Protein AF-A0A4Y2RLT6-F1 (afdb_monomer)

Mean predicted aligned error: 15.53 Å

Nearest PDB structures (foldseek):
  5j10-assembly1_A  TM=8.972E-01  e=8.032E+00  synthetic construct

Radius of gyration: 40.95 Å; Cα contacts (8 Å, |Δi|>4): 56; chains: 1; bounding box: 88×78×97 Å

Sequence (168 aa):
MRKNDSYETPPEIRAQTTHTNRLRKIWQRTKWPQDKKAYNREKEKLSKMWKEHNNNSWQKKITNANTEDKTIWNLIKTYTGENYKIPPLRGINKIAYSNQEKEEEIALSLQDQFKPNKIRDKNNDKTVRKTVKHFITSPPNSTIEPCSPNEVREAIKALKKKKKPRRR

Secondary structure (DSSP, 8-state):
----------HHHHHHHHHHHHHHHHHHHH--HHHHHHHHHHHHHHHHHHHHHHHHHHHHHHHT--STTSHHHHHHHHHH-----PPPEE-SSSEE-SHHHHHHHHHHHHHHHTSPP----HHHHHHHHHHHHHHHHSPP----PPPPHHHHHHHHHHS-S-------

Foldseek 3Di:
DDPPDDPPPPPVLVVLVVVLVVLVVVCVVPVDPVSVVVSVVSVVVSVVVVVVVVVVVVVVLVVPDDPVPCSVVVVVCVVVVDPDDDCFDDAPPDTHHDPVSVVVRVVVVVVVVPDDDPPPDVVVVVVVVVVVVCVVPPDPPPPDPPDDPVNVVVVVVVDDPDDDDDDD

Structure (mmCIF, N/CA/C/O backbone):
data_AF-A0A4Y2RLT6-F1
#
_entry.id   AF-A0A4Y2RLT6-F1
#
loop_
_atom_site.group_PDB
_atom_site.id
_atom_site.type_symbol
_atom_site.label_atom_id
_atom_site.label_alt_id
_atom_site.label_comp_id
_atom_site.label_asym_id
_atom_site.label_entity_id
_atom_site.label_seq_id
_atom_site.pdbx_PDB_ins_code
_atom_site.Cartn_x
_atom_site.Cartn_y
_atom_site.Cartn_z
_atom_site.occupancy
_atom_site.B_iso_or_equiv
_atom_site.auth_seq_id
_atom_site.auth_comp_id
_atom_site.auth_asym_id
_atom_site.auth_atom_id
_atom_site.pdbx_PDB_model_num
ATOM 1 N N . MET A 1 1 ? 12.239 12.722 -3.549 1.00 31.27 1 MET A N 1
ATOM 2 C CA . MET A 1 1 ? 12.362 11.500 -4.375 1.00 31.27 1 MET A CA 1
ATOM 3 C C . MET A 1 1 ? 12.708 10.341 -3.454 1.00 31.27 1 MET A C 1
ATOM 5 O O . MET A 1 1 ? 13.780 10.365 -2.865 1.00 31.27 1 MET A O 1
ATOM 9 N N . ARG A 1 2 ? 11.788 9.394 -3.230 1.00 29.31 2 ARG A N 1
ATOM 10 C CA . ARG A 1 2 ? 12.098 8.193 -2.439 1.00 29.31 2 ARG A CA 1
ATOM 11 C C . ARG A 1 2 ? 13.058 7.338 -3.263 1.00 29.31 2 ARG A C 1
ATOM 13 O O . ARG A 1 2 ? 12.744 7.015 -4.405 1.00 29.31 2 ARG A O 1
ATOM 20 N N . LYS A 1 3 ? 14.239 7.045 -2.716 1.00 30.62 3 LYS A N 1
ATOM 21 C CA . LYS A 1 3 ? 15.129 6.025 -3.271 1.00 30.62 3 LYS A CA 1
ATOM 22 C C . LYS A 1 3 ? 14.363 4.711 -3.141 1.00 30.62 3 LYS A C 1
ATOM 24 O O . LYS A 1 3 ? 14.124 4.266 -2.026 1.00 30.62 3 LYS A O 1
ATOM 29 N N . ASN A 1 4 ? 13.868 4.193 -4.260 1.00 35.78 4 ASN A N 1
ATOM 30 C CA . ASN A 1 4 ? 13.249 2.878 -4.289 1.00 35.78 4 ASN A CA 1
ATOM 31 C C . ASN A 1 4 ? 14.313 1.870 -3.863 1.00 35.78 4 ASN A C 1
ATOM 33 O O . ASN A 1 4 ? 15.427 1.913 -4.392 1.00 35.78 4 ASN A O 1
ATOM 37 N N . ASP A 1 5 ? 13.953 1.003 -2.919 1.00 38.44 5 ASP A N 1
ATOM 38 C CA . ASP A 1 5 ? 14.721 -0.181 -2.557 1.00 38.44 5 ASP A CA 1
ATOM 39 C C . ASP A 1 5 ? 15.255 -0.831 -3.833 1.00 38.44 5 ASP A C 1
ATOM 41 O O . ASP A 1 5 ? 14.525 -0.991 -4.819 1.00 38.44 5 ASP A O 1
ATOM 45 N N . SER A 1 6 ? 16.557 -1.100 -3.858 1.00 43.47 6 SER A N 1
ATOM 46 C CA . SER A 1 6 ? 17.258 -1.588 -5.035 1.00 43.47 6 SER A CA 1
ATOM 47 C C . SER A 1 6 ? 16.691 -2.942 -5.456 1.00 43.47 6 SER A C 1
ATOM 49 O O . SER A 1 6 ? 17.141 -3.992 -5.002 1.00 43.47 6 SER A O 1
ATOM 51 N N . TYR A 1 7 ? 15.723 -2.933 -6.372 1.00 57.34 7 TYR A N 1
ATOM 52 C CA . TYR A 1 7 ? 15.466 -4.073 -7.238 1.00 57.34 7 TYR A CA 1
ATOM 53 C C . TYR A 1 7 ? 16.705 -4.211 -8.115 1.00 57.34 7 TYR A C 1
ATOM 55 O O . TYR A 1 7 ? 16.782 -3.637 -9.205 1.00 57.34 7 TYR A O 1
ATOM 63 N N . GLU A 1 8 ? 17.726 -4.900 -7.609 1.00 71.31 8 GLU A N 1
ATOM 64 C CA . GLU A 1 8 ? 18.859 -5.278 -8.429 1.00 71.31 8 GLU A CA 1
ATOM 65 C C . GLU A 1 8 ? 18.309 -6.074 -9.601 1.00 71.31 8 GLU A C 1
ATOM 67 O O . GLU A 1 8 ? 17.826 -7.194 -9.465 1.00 71.31 8 GLU A O 1
ATOM 72 N N . THR A 1 9 ? 18.322 -5.447 -10.776 1.00 79.44 9 THR A N 1
ATOM 73 C CA . THR A 1 9 ? 17.855 -6.097 -11.994 1.00 79.44 9 THR A CA 1
ATOM 74 C C . THR A 1 9 ? 18.673 -7.375 -12.171 1.00 79.44 9 THR A C 1
ATOM 76 O O . THR A 1 9 ? 19.903 -7.269 -12.109 1.00 79.44 9 THR A O 1
ATOM 79 N N . PRO A 1 10 ? 18.056 -8.548 -12.389 1.00 90.06 10 PRO A N 1
ATOM 80 C CA . PRO A 1 10 ? 18.794 -9.791 -12.567 1.00 90.06 10 PRO A CA 1
ATOM 81 C C . PRO A 1 10 ? 19.891 -9.648 -13.635 1.00 90.06 10 PRO A C 1
ATOM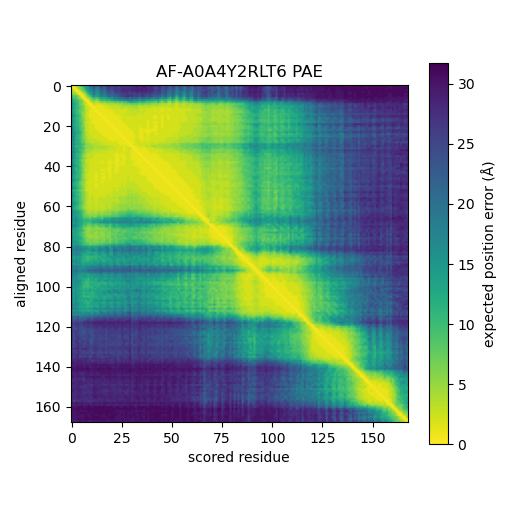 83 O O . PRO A 1 10 ? 19.634 -9.020 -14.674 1.00 90.06 10 PRO A O 1
ATOM 86 N N . PRO A 1 11 ? 21.097 -10.213 -13.427 1.00 91.94 11 PRO A N 1
ATOM 87 C CA . PRO A 1 11 ? 22.203 -10.116 -14.384 1.00 91.94 11 PRO A CA 1
ATOM 88 C C . PRO A 1 11 ? 21.807 -10.534 -15.807 1.00 91.94 11 PRO A C 1
ATOM 90 O O . PRO A 1 11 ? 22.188 -9.881 -16.778 1.00 91.94 11 PRO A O 1
ATOM 93 N N . GLU A 1 12 ? 20.954 -11.552 -15.928 1.00 92.81 12 GLU A N 1
ATOM 94 C CA . GLU A 1 12 ? 20.408 -12.039 -17.198 1.00 92.81 12 GLU A CA 1
ATOM 95 C C . GLU A 1 12 ? 19.593 -10.971 -17.944 1.00 92.81 12 GLU A C 1
ATOM 97 O O . GLU A 1 12 ? 19.793 -10.744 -19.138 1.00 92.81 12 GLU A O 1
ATOM 102 N N . ILE A 1 13 ? 18.711 -10.252 -17.238 1.00 94.31 13 ILE A N 1
ATOM 103 C CA . ILE A 1 13 ? 17.904 -9.168 -17.816 1.00 94.31 13 ILE A CA 1
ATOM 104 C C . ILE A 1 13 ? 18.805 -7.998 -18.233 1.00 94.31 13 ILE A C 1
ATOM 106 O O . ILE A 1 13 ? 18.580 -7.391 -19.286 1.00 94.31 13 ILE A O 1
ATOM 110 N N . ARG A 1 14 ? 19.864 -7.696 -17.467 1.00 94.12 14 ARG A N 1
ATOM 111 C CA . ARG A 1 14 ? 20.853 -6.662 -17.836 1.00 94.12 14 ARG A CA 1
ATOM 112 C C . ARG A 1 14 ? 21.629 -7.044 -19.099 1.00 94.12 14 ARG A C 1
ATOM 114 O O . ARG A 1 14 ? 21.787 -6.211 -19.999 1.00 94.12 14 ARG A O 1
ATOM 121 N N . ALA A 1 15 ? 22.075 -8.295 -19.199 1.00 95.19 15 ALA A N 1
ATOM 122 C CA . ALA A 1 15 ? 22.762 -8.816 -20.378 1.00 95.19 15 ALA A CA 1
ATOM 123 C C . ALA A 1 15 ? 21.854 -8.764 -21.619 1.00 95.19 15 ALA A C 1
ATOM 125 O O . ALA A 1 15 ? 22.246 -8.220 -22.656 1.00 95.19 15 ALA A O 1
ATOM 126 N N . GLN A 1 16 ? 20.603 -9.215 -21.487 1.00 96.25 16 GLN A N 1
ATOM 127 C CA . GLN A 1 16 ? 19.599 -9.167 -22.553 1.00 96.25 16 GLN A CA 1
ATOM 128 C C . GLN A 1 16 ? 19.263 -7.724 -22.969 1.00 96.25 16 GLN A C 1
ATOM 130 O O . GLN A 1 16 ? 19.120 -7.433 -24.160 1.00 96.25 16 GLN A O 1
ATOM 135 N N . THR A 1 17 ? 19.190 -6.791 -22.017 1.00 96.12 17 THR A N 1
ATOM 136 C CA . THR A 1 17 ? 18.989 -5.357 -22.288 1.00 96.12 17 THR A CA 1
ATOM 137 C C . THR A 1 17 ? 20.149 -4.788 -23.102 1.00 96.12 17 THR A C 1
ATOM 139 O O . THR A 1 17 ? 19.936 -4.122 -24.116 1.00 96.12 17 THR A O 1
ATOM 142 N N . THR A 1 18 ? 21.385 -5.102 -22.709 1.00 96.94 18 THR A N 1
ATOM 143 C CA . THR A 1 18 ? 22.591 -4.693 -23.439 1.00 96.94 18 THR A CA 1
ATOM 144 C C . THR A 1 18 ? 22.593 -5.248 -24.864 1.00 96.94 18 THR A C 1
ATOM 146 O O . THR A 1 18 ? 22.840 -4.498 -25.810 1.00 96.94 18 THR A O 1
ATOM 149 N N . HIS A 1 19 ? 22.259 -6.529 -25.044 1.00 96.94 19 HIS A N 1
ATOM 150 C CA . HIS A 1 19 ? 22.148 -7.158 -26.362 1.00 96.94 19 HIS A CA 1
ATOM 151 C C . HIS A 1 19 ? 21.077 -6.482 -27.236 1.00 96.94 19 HIS A C 1
ATOM 153 O O . HIS A 1 19 ? 21.355 -6.065 -28.361 1.00 96.94 19 HIS A O 1
ATOM 159 N N . THR A 1 20 ? 19.885 -6.260 -26.681 1.00 96.88 20 THR A N 1
ATOM 160 C CA . THR A 1 20 ? 18.769 -5.593 -27.370 1.00 96.88 20 THR A CA 1
ATOM 161 C C . THR A 1 20 ? 19.136 -4.163 -27.788 1.00 96.88 20 THR A C 1
ATOM 163 O O . THR A 1 20 ? 18.835 -3.734 -28.903 1.00 96.88 20 THR A O 1
ATOM 166 N N . ASN A 1 21 ? 19.853 -3.426 -26.933 1.00 96.56 21 ASN A N 1
ATOM 167 C CA . ASN A 1 21 ? 20.346 -2.082 -27.241 1.00 96.56 21 ASN A CA 1
ATOM 168 C C . ASN A 1 21 ? 21.404 -2.079 -28.353 1.00 96.56 21 ASN A C 1
ATOM 170 O O . ASN A 1 21 ? 21.415 -1.161 -29.175 1.00 96.56 21 ASN A O 1
ATOM 174 N N . ARG A 1 22 ? 22.275 -3.096 -28.418 1.00 97.75 22 ARG A N 1
ATOM 175 C CA . ARG A 1 22 ? 23.227 -3.263 -29.531 1.00 97.75 22 ARG A CA 1
ATOM 176 C C . ARG A 1 22 ? 22.490 -3.472 -30.855 1.00 97.75 22 ARG A C 1
ATOM 178 O O . ARG A 1 22 ? 22.770 -2.751 -31.809 1.00 97.75 22 ARG A O 1
ATOM 185 N N . LEU A 1 23 ? 21.495 -4.361 -30.896 1.00 97.56 23 LEU A N 1
ATOM 186 C CA . LEU A 1 23 ? 20.681 -4.593 -32.099 1.00 97.56 23 LEU A CA 1
ATOM 187 C C . LEU A 1 23 ? 19.895 -3.349 -32.526 1.00 97.56 23 LEU A C 1
ATOM 189 O O . LEU A 1 23 ? 19.828 -3.039 -33.713 1.00 97.56 23 LEU A O 1
ATOM 193 N N . ARG A 1 24 ? 19.369 -2.578 -31.563 1.00 97.75 24 ARG A N 1
ATOM 194 C CA . ARG A 1 24 ? 18.728 -1.285 -31.844 1.00 97.75 24 ARG A CA 1
ATOM 195 C C . ARG A 1 24 ? 19.680 -0.334 -32.568 1.00 97.75 24 ARG A C 1
ATOM 197 O O . ARG A 1 24 ? 19.273 0.291 -33.542 1.00 97.75 24 ARG A O 1
ATOM 204 N N . LYS A 1 25 ? 20.932 -0.229 -32.103 1.00 98.06 25 LYS A N 1
ATOM 205 C CA . LYS A 1 25 ? 21.958 0.619 -32.731 1.00 98.06 25 LYS A CA 1
ATOM 206 C C . LYS A 1 25 ? 22.296 0.148 -34.146 1.00 98.06 25 LYS A C 1
ATOM 208 O O . LYS A 1 25 ? 22.427 0.991 -35.026 1.00 98.06 25 LYS A O 1
ATOM 213 N N . ILE A 1 26 ? 22.409 -1.164 -34.374 1.00 97.44 26 ILE A N 1
ATOM 214 C CA . ILE A 1 26 ? 22.657 -1.732 -35.712 1.00 97.44 26 ILE A CA 1
ATOM 215 C C . ILE A 1 26 ? 21.517 -1.351 -36.658 1.00 97.44 26 ILE A C 1
ATOM 217 O O . ILE A 1 26 ? 21.762 -0.670 -37.649 1.00 97.44 26 ILE A O 1
ATOM 221 N N . TRP A 1 27 ? 20.268 -1.659 -36.294 1.00 97.94 27 TRP A N 1
ATOM 222 C CA . TRP A 1 27 ? 19.098 -1.306 -37.102 1.00 97.94 27 TRP A CA 1
ATOM 223 C C . TRP A 1 27 ? 18.987 0.203 -37.366 1.00 97.94 27 TRP A C 1
ATOM 225 O O . TRP A 1 27 ? 18.611 0.624 -38.458 1.00 97.94 27 TRP A O 1
ATOM 235 N N . GLN A 1 28 ? 19.315 1.049 -36.385 1.00 96.94 28 GLN A N 1
ATOM 236 C CA . GLN A 1 28 ? 19.291 2.501 -36.572 1.00 96.94 28 GLN A CA 1
ATOM 237 C C . GLN A 1 28 ? 20.311 2.990 -37.606 1.00 96.94 28 GLN A C 1
ATOM 239 O O . GLN A 1 28 ? 20.036 4.003 -38.247 1.00 96.94 28 GLN A O 1
ATOM 244 N N . ARG A 1 29 ? 21.436 2.284 -37.774 1.00 97.19 29 ARG A N 1
ATOM 245 C CA . ARG A 1 29 ? 22.486 2.601 -38.752 1.00 97.19 29 ARG A CA 1
ATOM 246 C C . ARG A 1 29 ? 22.175 2.032 -40.132 1.00 97.19 29 ARG A C 1
ATOM 248 O O . ARG A 1 29 ? 22.263 2.760 -41.109 1.00 97.19 29 ARG A O 1
ATOM 255 N N . THR A 1 30 ? 21.803 0.757 -40.209 1.00 96.62 30 THR A N 1
ATOM 256 C CA . THR A 1 30 ? 21.581 0.053 -41.484 1.00 96.62 30 THR A CA 1
ATOM 257 C C . THR A 1 30 ? 20.211 0.348 -42.090 1.00 96.62 30 THR A C 1
ATOM 259 O O . THR A 1 30 ? 20.063 0.365 -43.305 1.00 96.62 30 THR A O 1
ATOM 262 N N . LYS A 1 31 ? 19.190 0.566 -41.246 1.00 95.69 31 LYS A N 1
ATOM 263 C CA . LYS A 1 31 ? 17.765 0.682 -41.613 1.00 95.69 31 LYS A CA 1
ATOM 264 C C . LYS A 1 31 ? 17.194 -0.531 -42.353 1.00 95.69 31 LYS A C 1
ATOM 266 O O . LYS A 1 31 ? 16.073 -0.463 -42.855 1.00 95.69 31 LYS A O 1
ATOM 271 N N . TRP A 1 32 ? 17.895 -1.662 -42.362 1.00 97.50 32 TRP A N 1
ATOM 272 C CA . TRP A 1 32 ? 17.453 -2.853 -43.077 1.00 97.50 32 TRP A CA 1
ATOM 273 C C . TRP A 1 32 ? 16.300 -3.577 -42.358 1.00 97.50 32 TRP A C 1
ATOM 275 O O . TRP A 1 32 ? 16.277 -3.648 -41.121 1.00 97.50 32 TRP A O 1
ATOM 285 N N . PRO A 1 33 ? 15.339 -4.163 -43.102 1.00 97.00 33 PRO A N 1
ATOM 286 C CA . PRO A 1 33 ? 14.229 -4.911 -42.509 1.00 97.00 33 PRO A CA 1
A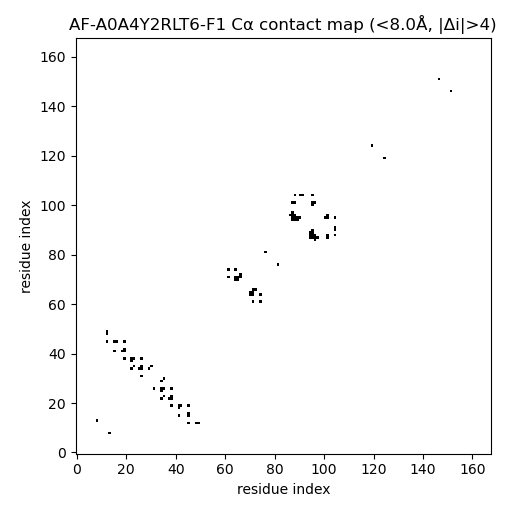TOM 287 C C . PRO A 1 33 ? 14.668 -6.124 -41.676 1.00 97.00 33 PRO A C 1
ATOM 289 O O . PRO A 1 33 ? 14.038 -6.434 -40.664 1.00 97.00 33 PRO A O 1
ATOM 292 N N . GLN A 1 34 ? 15.756 -6.795 -42.068 1.00 96.50 34 GLN A N 1
ATOM 293 C CA . GLN A 1 34 ? 16.293 -7.957 -41.350 1.00 96.50 34 GLN A CA 1
ATOM 294 C C . GLN A 1 34 ? 16.780 -7.577 -39.944 1.00 96.50 34 GLN A C 1
ATOM 296 O O . GLN A 1 34 ? 16.390 -8.215 -38.965 1.00 96.50 34 GLN A O 1
ATOM 301 N N . ASP A 1 35 ? 17.519 -6.473 -39.823 1.00 95.88 35 ASP A N 1
ATOM 302 C CA . ASP A 1 35 ? 17.992 -5.960 -38.532 1.00 95.88 35 ASP A CA 1
ATOM 303 C C . ASP A 1 35 ? 16.836 -5.493 -37.644 1.00 95.88 35 ASP A C 1
ATOM 305 O O . ASP A 1 35 ? 16.845 -5.710 -36.430 1.00 95.88 35 ASP A O 1
ATOM 309 N N . LYS A 1 36 ? 15.785 -4.917 -38.247 1.00 97.06 36 LYS A N 1
ATOM 310 C CA . LYS A 1 36 ? 14.550 -4.578 -37.525 1.00 97.06 36 LYS A CA 1
ATOM 311 C C . LYS A 1 36 ? 13.884 -5.827 -36.950 1.00 97.06 36 LYS A C 1
ATOM 313 O O . LYS A 1 36 ? 13.435 -5.809 -35.804 1.00 97.06 36 LYS A O 1
ATOM 318 N N . LYS A 1 37 ? 13.822 -6.913 -37.729 1.00 98.00 37 LYS A N 1
ATOM 319 C CA . LYS A 1 37 ? 13.252 -8.197 -37.296 1.00 98.00 37 LYS A CA 1
ATOM 320 C C . LYS A 1 37 ? 14.066 -8.805 -36.151 1.00 98.00 37 LYS A C 1
ATOM 322 O O . LYS A 1 37 ? 13.471 -9.240 -35.166 1.00 98.00 37 LYS A O 1
ATOM 327 N N . ALA A 1 38 ? 15.397 -8.774 -36.244 1.00 97.00 38 ALA A N 1
ATOM 328 C CA . ALA A 1 38 ? 16.293 -9.232 -35.182 1.00 97.00 38 ALA A CA 1
ATOM 329 C C . ALA A 1 38 ? 16.108 -8.422 -33.887 1.00 97.00 38 ALA A C 1
ATOM 331 O O . ALA A 1 38 ? 15.885 -8.999 -32.824 1.00 97.00 38 ALA A O 1
ATOM 332 N N . TYR A 1 39 ? 16.102 -7.087 -33.977 1.00 98.00 39 TYR A N 1
ATOM 333 C CA . TYR A 1 39 ? 15.837 -6.210 -32.834 1.00 98.00 39 TYR A CA 1
ATOM 334 C C . TYR A 1 39 ? 14.466 -6.478 -32.196 1.00 98.00 39 TYR A C 1
ATOM 336 O O . TYR A 1 39 ? 14.375 -6.624 -30.978 1.00 98.00 39 TYR A O 1
ATOM 344 N N . ASN A 1 40 ? 13.404 -6.568 -33.001 1.00 97.69 40 ASN A N 1
ATOM 345 C CA . ASN A 1 40 ? 12.051 -6.797 -32.496 1.00 97.69 40 ASN A CA 1
ATOM 346 C C . ASN A 1 40 ? 11.929 -8.145 -31.774 1.00 97.69 40 ASN A C 1
ATOM 348 O O . ASN A 1 40 ? 11.317 -8.202 -30.711 1.00 97.69 40 ASN A O 1
ATOM 352 N N . ARG A 1 41 ? 12.549 -9.210 -32.299 1.00 97.88 41 ARG A N 1
ATOM 353 C CA . ARG A 1 41 ? 12.582 -10.526 -31.643 1.00 97.88 41 ARG A CA 1
ATOM 354 C C . ARG A 1 41 ? 13.187 -10.439 -30.240 1.00 97.88 41 ARG A C 1
ATOM 356 O O . ARG A 1 41 ? 12.587 -10.924 -29.282 1.00 97.88 41 ARG A O 1
ATOM 363 N N . GLU A 1 42 ? 14.347 -9.801 -30.110 1.00 97.56 42 GLU A N 1
ATOM 364 C CA . GLU A 1 42 ? 15.026 -9.683 -28.814 1.00 97.56 42 GLU A CA 1
ATOM 365 C C . GLU A 1 42 ? 14.319 -8.707 -27.866 1.00 97.56 42 GLU A C 1
ATOM 367 O O . GLU A 1 42 ? 14.302 -8.933 -26.655 1.00 97.56 42 GLU A O 1
ATOM 372 N N . LYS A 1 43 ? 13.661 -7.670 -28.400 1.00 97.50 43 LYS A N 1
ATOM 373 C CA . LYS A 1 43 ? 12.791 -6.771 -27.631 1.00 97.50 43 LYS A CA 1
ATOM 374 C C . LYS A 1 43 ? 11.597 -7.518 -27.032 1.00 97.50 43 LYS A C 1
ATOM 376 O O . LYS A 1 43 ? 11.305 -7.334 -25.852 1.00 97.50 43 LYS A O 1
ATOM 381 N N . GLU A 1 44 ? 10.925 -8.365 -27.811 1.00 97.62 44 GLU A N 1
ATOM 382 C CA . GLU A 1 44 ? 9.820 -9.198 -27.317 1.00 97.62 44 GLU A CA 1
ATOM 383 C C . GLU A 1 44 ? 10.300 -10.183 -26.250 1.00 97.62 44 GLU A C 1
ATOM 385 O O . GLU A 1 44 ? 9.677 -10.314 -25.195 1.00 97.62 44 GLU A O 1
ATOM 390 N N . LYS A 1 45 ? 11.456 -10.822 -26.470 1.00 97.12 45 LYS A N 1
ATOM 391 C CA . LYS A 1 45 ? 12.091 -11.685 -25.466 1.00 97.12 45 LYS A CA 1
ATOM 392 C C . LYS A 1 45 ? 12.371 -10.925 -24.166 1.00 97.12 45 LYS A C 1
ATOM 394 O O . LYS A 1 45 ? 11.998 -11.396 -23.096 1.00 97.12 45 LYS A O 1
ATOM 399 N N . LEU A 1 46 ? 12.956 -9.730 -24.253 1.00 96.44 46 LEU A N 1
ATOM 400 C CA . LEU A 1 46 ? 13.220 -8.877 -23.093 1.00 96.44 46 LEU A CA 1
ATOM 401 C C . LEU A 1 46 ? 11.924 -8.472 -22.371 1.00 96.44 46 LEU A C 1
ATOM 403 O O . LEU A 1 46 ? 11.879 -8.493 -21.143 1.00 96.44 46 LEU A O 1
ATOM 407 N N . SER A 1 47 ? 10.859 -8.147 -23.112 1.00 95.88 47 SER A N 1
ATOM 408 C CA . SER A 1 47 ? 9.546 -7.844 -22.529 1.00 95.88 47 SER A CA 1
ATOM 409 C C . SER A 1 47 ? 8.987 -9.036 -21.749 1.00 95.88 47 SER A C 1
ATOM 411 O O . SER A 1 47 ? 8.526 -8.862 -20.622 1.00 95.88 47 SER A O 1
ATOM 413 N N . LYS A 1 48 ? 9.080 -10.252 -22.304 1.00 97.38 48 LYS A N 1
ATOM 414 C CA . LYS A 1 48 ? 8.666 -11.484 -21.616 1.00 97.38 48 LYS A CA 1
ATOM 415 C C . LYS A 1 48 ? 9.464 -11.718 -20.333 1.00 97.38 48 LYS A C 1
ATOM 417 O O . LYS A 1 48 ? 8.857 -11.976 -19.302 1.00 97.38 48 LYS A O 1
ATOM 422 N N . MET A 1 49 ? 10.788 -11.549 -20.369 1.00 95.62 49 MET A N 1
ATOM 423 C CA . MET A 1 49 ? 11.635 -11.690 -19.175 1.00 95.62 49 MET A CA 1
ATOM 424 C C . MET A 1 49 ? 11.242 -10.707 -18.064 1.00 95.62 49 MET A C 1
ATOM 426 O O . MET A 1 49 ? 11.150 -11.096 -16.903 1.00 95.62 49 MET A O 1
ATOM 430 N N . TRP A 1 50 ? 10.961 -9.445 -18.408 1.00 95.38 50 TRP A N 1
ATOM 431 C CA . TRP A 1 50 ? 10.492 -8.453 -17.435 1.00 95.38 50 TRP A CA 1
ATOM 432 C C . TRP A 1 50 ? 9.119 -8.787 -16.858 1.00 95.38 50 TRP A C 1
ATOM 434 O O . TRP A 1 50 ? 8.914 -8.631 -15.656 1.00 95.38 50 TRP A O 1
ATOM 444 N N . LYS A 1 51 ? 8.184 -9.251 -17.695 1.00 95.12 51 LYS A N 1
ATOM 445 C CA . LYS A 1 51 ? 6.859 -9.692 -17.238 1.00 95.12 51 LYS A CA 1
ATOM 446 C C . LYS A 1 51 ? 6.985 -10.833 -16.233 1.00 95.12 51 LYS A C 1
ATOM 448 O O . LYS A 1 51 ? 6.409 -10.737 -15.157 1.00 95.12 51 LYS A O 1
ATOM 453 N N . GLU A 1 52 ? 7.784 -11.845 -16.555 1.00 95.44 52 GLU A N 1
ATOM 454 C CA . GLU A 1 52 ? 8.012 -13.008 -15.696 1.00 95.44 52 GLU A CA 1
ATOM 455 C C . GLU A 1 52 ? 8.661 -12.613 -14.364 1.00 95.44 52 GLU A C 1
ATOM 457 O O . GLU A 1 52 ? 8.162 -12.943 -13.291 1.00 95.44 52 GLU A O 1
ATOM 462 N N . HIS A 1 53 ? 9.733 -11.820 -14.414 1.00 94.25 53 HIS A N 1
ATOM 463 C CA . HIS A 1 53 ? 10.410 -11.333 -13.216 1.00 94.25 53 HIS A CA 1
ATOM 464 C C . HIS A 1 53 ? 9.478 -10.519 -12.310 1.00 94.25 53 HIS A C 1
ATOM 466 O O . HIS A 1 53 ? 9.435 -10.733 -11.097 1.00 94.25 53 HIS A O 1
ATOM 472 N N . ASN A 1 54 ? 8.710 -9.596 -12.893 1.00 91.88 54 ASN A N 1
ATOM 473 C CA . ASN A 1 54 ? 7.782 -8.769 -12.132 1.00 91.88 54 ASN A CA 1
ATOM 474 C C . ASN A 1 54 ? 6.647 -9.609 -11.549 1.00 91.88 54 ASN A C 1
ATOM 476 O O . ASN A 1 54 ? 6.301 -9.411 -10.388 1.00 91.88 54 ASN A O 1
ATOM 480 N N . ASN A 1 55 ? 6.108 -10.562 -12.313 1.00 94.06 55 ASN A N 1
ATOM 481 C CA . ASN A 1 55 ? 5.085 -11.482 -11.833 1.00 94.06 55 ASN A CA 1
ATOM 482 C C . ASN A 1 55 ? 5.599 -12.298 -10.641 1.00 94.06 55 ASN A C 1
ATOM 484 O O . ASN A 1 55 ? 4.965 -12.309 -9.594 1.00 94.06 55 ASN A O 1
ATOM 488 N N . ASN A 1 56 ? 6.798 -12.872 -10.742 1.00 93.94 56 ASN A N 1
ATOM 489 C CA . ASN A 1 56 ? 7.417 -13.626 -9.652 1.00 93.94 56 ASN A CA 1
ATOM 490 C C . ASN A 1 56 ? 7.706 -12.758 -8.422 1.00 93.94 56 ASN A C 1
ATOM 492 O O . ASN A 1 56 ? 7.505 -13.197 -7.291 1.00 93.94 56 ASN A O 1
ATOM 496 N N . SER A 1 57 ? 8.141 -11.510 -8.618 1.00 91.12 57 SER A N 1
ATOM 497 C CA . SER A 1 57 ? 8.311 -10.554 -7.518 1.00 91.12 57 SER A CA 1
ATOM 498 C C . SER A 1 57 ? 6.978 -10.245 -6.827 1.00 91.12 57 SER A C 1
ATOM 500 O O . SER A 1 57 ? 6.915 -10.229 -5.599 1.00 91.12 57 SER A O 1
ATOM 502 N N . TRP A 1 58 ? 5.905 -10.047 -7.595 1.00 90.25 58 TRP A N 1
ATOM 503 C CA . TRP A 1 58 ? 4.564 -9.814 -7.061 1.00 90.25 58 TRP A CA 1
ATOM 504 C C . TRP A 1 58 ? 3.993 -11.030 -6.342 1.00 90.25 58 TRP A C 1
ATOM 506 O O . TRP A 1 58 ? 3.482 -10.876 -5.237 1.00 90.25 58 TRP A O 1
ATOM 516 N N . GLN A 1 59 ? 4.137 -12.225 -6.913 1.00 93.50 59 GLN A N 1
ATOM 517 C CA . GLN A 1 59 ? 3.729 -13.471 -6.269 1.00 93.50 59 GLN A CA 1
ATOM 518 C C . GLN A 1 59 ? 4.412 -13.622 -4.911 1.00 93.50 59 GLN A C 1
ATOM 520 O O . GLN A 1 59 ? 3.723 -13.765 -3.910 1.00 93.50 59 GLN A O 1
ATOM 525 N N . LYS A 1 60 ? 5.739 -13.440 -4.840 1.00 91.56 60 LYS A N 1
ATOM 526 C CA . LYS A 1 60 ? 6.482 -13.472 -3.568 1.00 91.56 60 LYS A CA 1
ATOM 527 C C . LYS A 1 60 ? 5.971 -12.451 -2.547 1.00 91.56 60 LYS A C 1
ATOM 529 O O . LYS A 1 60 ? 5.897 -12.752 -1.361 1.00 91.56 60 LYS A O 1
ATOM 534 N N . LYS A 1 61 ? 5.622 -11.236 -2.984 1.00 89.69 61 LYS A N 1
ATOM 535 C CA . LYS A 1 61 ? 5.057 -10.207 -2.093 1.00 89.69 61 LYS A CA 1
ATOM 536 C C . LYS A 1 61 ? 3.688 -10.598 -1.548 1.00 89.69 61 LYS A C 1
ATOM 538 O O . LYS A 1 61 ? 3.413 -10.309 -0.392 1.00 89.69 61 LYS A O 1
ATOM 543 N N . ILE A 1 62 ? 2.847 -11.223 -2.370 1.00 90.69 62 ILE A N 1
ATOM 544 C CA . ILE A 1 62 ? 1.514 -11.684 -1.969 1.00 90.69 62 ILE A CA 1
ATOM 545 C C . ILE A 1 62 ? 1.633 -12.883 -1.023 1.00 90.69 62 ILE A C 1
ATOM 547 O O . ILE A 1 62 ? 0.994 -12.884 0.022 1.00 90.69 62 ILE A O 1
ATOM 551 N N . THR A 1 63 ? 2.477 -13.869 -1.343 1.00 91.94 63 THR A N 1
ATOM 552 C CA . THR A 1 63 ? 2.649 -15.079 -0.518 1.00 91.94 63 THR A CA 1
ATOM 553 C C . THR A 1 63 ? 3.262 -14.780 0.843 1.00 91.94 63 THR A C 1
ATOM 555 O O . THR A 1 63 ? 2.921 -15.435 1.819 1.00 91.94 63 THR A O 1
ATOM 558 N N . ASN A 1 64 ? 4.157 -13.793 0.915 1.00 90.25 64 ASN A N 1
ATOM 559 C CA . ASN A 1 64 ? 4.824 -13.403 2.157 1.00 90.25 64 ASN A CA 1
ATOM 560 C C . ASN A 1 64 ? 4.058 -12.309 2.922 1.00 90.25 64 ASN A C 1
ATOM 562 O O . ASN A 1 64 ? 4.583 -11.763 3.893 1.00 90.25 64 ASN A O 1
ATOM 566 N N . ALA A 1 65 ? 2.861 -11.924 2.468 1.00 89.81 65 ALA A N 1
ATOM 567 C CA . ALA A 1 65 ? 2.064 -10.920 3.154 1.00 89.81 65 ALA A CA 1
ATOM 568 C C . ALA A 1 65 ? 1.508 -11.498 4.465 1.00 89.81 65 ALA A C 1
ATOM 570 O O . ALA A 1 65 ? 0.916 -12.574 4.484 1.00 89.81 65 ALA A O 1
ATOM 571 N N . ASN A 1 66 ? 1.685 -10.756 5.554 1.00 90.25 66 ASN A N 1
ATOM 572 C CA . ASN A 1 66 ? 1.278 -11.124 6.903 1.00 90.25 66 ASN A CA 1
ATOM 573 C C . ASN A 1 66 ? 0.380 -10.033 7.508 1.00 90.25 66 ASN A C 1
ATOM 575 O O . ASN A 1 66 ? 0.509 -8.841 7.196 1.00 90.25 66 ASN A O 1
ATOM 579 N N . THR A 1 67 ? -0.529 -10.451 8.383 1.00 82.62 67 THR A N 1
ATOM 580 C CA . THR A 1 67 ? -1.458 -9.572 9.100 1.00 82.62 67 THR A CA 1
ATOM 581 C C . THR A 1 67 ? -0.745 -8.788 10.203 1.00 82.62 67 THR A C 1
ATOM 583 O O . THR A 1 67 ? -1.090 -7.634 10.444 1.00 82.62 67 THR A O 1
ATOM 586 N N . GLU A 1 68 ? 0.282 -9.368 10.828 1.00 86.12 68 GLU A N 1
ATOM 587 C CA . GLU A 1 68 ? 0.998 -8.753 11.957 1.00 86.12 68 GLU A CA 1
ATOM 588 C C . GLU A 1 68 ? 1.938 -7.616 11.506 1.00 86.12 68 GLU A C 1
ATOM 590 O O . GLU A 1 68 ? 1.977 -6.547 12.115 1.00 86.12 68 GLU A O 1
ATOM 595 N N . ASP A 1 69 ? 2.618 -7.786 10.367 1.00 80.19 69 ASP A N 1
ATOM 596 C CA . ASP A 1 69 ? 3.718 -6.909 9.927 1.00 80.19 69 ASP A CA 1
ATOM 597 C C . ASP A 1 69 ? 3.286 -5.731 9.034 1.00 80.19 69 ASP A C 1
ATOM 599 O O . ASP A 1 69 ? 4.104 -5.121 8.339 1.00 80.19 69 ASP A O 1
ATOM 603 N N . LYS A 1 70 ? 1.985 -5.400 8.999 1.00 82.19 70 LYS A N 1
ATOM 604 C CA . LYS A 1 70 ? 1.384 -4.343 8.146 1.00 82.19 70 LYS A CA 1
ATOM 605 C C . LYS A 1 70 ? 1.602 -4.531 6.630 1.00 82.19 70 LYS A C 1
ATOM 607 O O . LYS A 1 70 ? 1.211 -3.669 5.837 1.00 82.19 70 LYS A O 1
ATOM 612 N N . THR A 1 71 ? 2.198 -5.639 6.191 1.00 87.88 71 THR A N 1
ATOM 613 C CA . THR A 1 71 ? 2.542 -5.904 4.784 1.00 87.88 71 THR A CA 1
ATOM 614 C C . THR A 1 71 ? 1.300 -6.107 3.923 1.00 87.88 71 THR A C 1
ATOM 616 O O . THR A 1 71 ? 1.241 -5.566 2.817 1.00 87.88 71 THR A O 1
ATOM 619 N N . ILE A 1 72 ? 0.265 -6.766 4.458 1.00 90.12 72 ILE A N 1
ATOM 620 C CA . ILE A 1 72 ? -1.055 -6.864 3.815 1.00 90.12 72 ILE A CA 1
ATOM 621 C C . ILE A 1 72 ? -1.636 -5.474 3.540 1.00 90.12 72 ILE A C 1
ATOM 623 O O . ILE A 1 72 ? -2.094 -5.202 2.431 1.00 90.12 72 ILE A O 1
ATOM 627 N N . TRP A 1 73 ? -1.575 -4.563 4.513 1.00 86.31 73 TRP A N 1
ATOM 628 C CA . TRP A 1 73 ? -2.131 -3.219 4.353 1.00 86.31 73 TRP A CA 1
ATOM 629 C C . TRP A 1 73 ? -1.410 -2.418 3.267 1.00 86.31 73 TRP A C 1
ATOM 631 O O . TRP A 1 73 ? -2.046 -1.753 2.449 1.00 86.31 73 TRP A O 1
ATOM 641 N N . ASN A 1 74 ? -0.081 -2.532 3.201 1.00 86.19 74 ASN A N 1
ATOM 642 C CA . ASN A 1 74 ? 0.700 -1.924 2.127 1.00 86.19 74 ASN A CA 1
ATOM 643 C C . ASN A 1 74 ? 0.319 -2.493 0.753 1.00 86.19 74 ASN A C 1
ATOM 645 O O . ASN A 1 74 ? 0.197 -1.727 -0.201 1.00 86.19 74 ASN A O 1
ATOM 649 N N . LEU A 1 75 ? 0.093 -3.808 0.654 1.00 88.94 75 LEU A N 1
ATOM 650 C CA . LEU A 1 75 ? -0.344 -4.455 -0.581 1.00 88.94 75 LEU A CA 1
ATOM 651 C C . LEU A 1 75 ? -1.725 -3.939 -1.009 1.00 88.94 75 LEU A C 1
ATOM 653 O O . LEU A 1 75 ? -1.867 -3.444 -2.124 1.00 88.94 75 LEU A O 1
ATOM 657 N N . ILE A 1 76 ? -2.711 -3.956 -0.111 1.00 87.88 76 ILE A N 1
ATOM 658 C CA . ILE A 1 76 ? -4.068 -3.450 -0.377 1.00 87.88 76 ILE A CA 1
ATOM 659 C C . ILE A 1 76 ? -4.021 -1.997 -0.847 1.00 87.88 76 ILE A C 1
ATOM 661 O O . ILE A 1 76 ? -4.619 -1.661 -1.867 1.00 87.88 76 ILE A O 1
ATOM 665 N N . LYS A 1 77 ? -3.237 -1.154 -0.169 1.00 85.19 77 LYS A N 1
ATOM 666 C CA . LYS A 1 77 ? -3.077 0.259 -0.521 1.00 85.19 77 LYS A CA 1
ATOM 667 C C . LYS A 1 77 ? -2.560 0.470 -1.947 1.00 85.19 77 LYS A C 1
ATOM 669 O O . LYS A 1 77 ? -2.956 1.432 -2.601 1.00 85.19 77 LYS A O 1
ATOM 674 N N . THR A 1 78 ? -1.682 -0.407 -2.443 1.00 85.25 78 THR A N 1
ATOM 675 C CA . THR A 1 78 ? -1.220 -0.322 -3.841 1.00 85.25 78 THR A CA 1
ATOM 676 C C . THR A 1 78 ? -2.313 -0.637 -4.861 1.00 85.25 78 THR A C 1
ATOM 678 O O . THR A 1 78 ? -2.274 -0.076 -5.952 1.00 85.25 78 THR A O 1
ATOM 681 N N . TYR A 1 79 ? -3.290 -1.480 -4.509 1.00 83.75 79 TYR A N 1
ATOM 682 C CA . TYR A 1 79 ? -4.399 -1.859 -5.389 1.00 83.75 79 TYR A CA 1
ATOM 683 C C . TYR A 1 79 ? -5.556 -0.868 -5.356 1.00 83.75 79 TYR A C 1
ATOM 685 O O . TYR A 1 79 ? -6.106 -0.543 -6.404 1.00 83.75 79 TYR A O 1
ATOM 693 N N . THR A 1 80 ? -5.930 -0.383 -4.171 1.00 84.56 80 THR A N 1
ATOM 694 C CA . THR A 1 80 ? -7.035 0.574 -4.041 1.00 84.56 80 THR A CA 1
ATOM 695 C C . THR A 1 80 ? -6.674 1.936 -4.622 1.00 84.56 80 THR A C 1
ATOM 697 O O . THR A 1 80 ? -7.557 2.668 -5.052 1.00 84.56 80 THR A O 1
ATOM 700 N N . GLY A 1 81 ? -5.383 2.296 -4.669 1.00 72.12 81 GLY A N 1
ATOM 701 C CA . GLY A 1 81 ? -4.931 3.569 -5.244 1.00 72.12 81 GLY A CA 1
ATOM 702 C C . GLY A 1 81 ? -5.429 4.798 -4.473 1.00 72.12 81 GLY A C 1
ATOM 703 O O . GLY A 1 81 ? -5.220 5.936 -4.900 1.00 72.12 81 GLY A O 1
ATOM 704 N N . GLU A 1 82 ? -6.067 4.583 -3.323 1.00 68.94 82 GLU A N 1
ATOM 705 C CA . GLU A 1 82 ? -6.664 5.626 -2.512 1.00 68.94 82 GLU A CA 1
ATOM 706 C C . GLU A 1 82 ? -5.571 6.366 -1.748 1.00 68.94 82 GLU A C 1
ATOM 708 O O . GLU A 1 82 ? -5.125 5.993 -0.661 1.00 68.94 82 GLU A O 1
ATOM 713 N N . ASN A 1 83 ? -5.148 7.484 -2.325 1.00 65.94 83 ASN A N 1
ATOM 714 C CA . ASN A 1 83 ? -4.412 8.507 -1.604 1.00 65.94 83 ASN A CA 1
ATOM 715 C C . ASN A 1 83 ? -5.412 9.427 -0.900 1.00 65.94 83 ASN A C 1
ATOM 717 O O . ASN A 1 83 ? -5.488 10.619 -1.198 1.00 65.94 83 ASN A O 1
ATOM 721 N N . TYR A 1 84 ? -6.210 8.875 0.020 1.00 71.44 84 TYR A N 1
ATOM 722 C CA . TYR A 1 84 ? -7.104 9.704 0.815 1.00 71.44 84 TYR A CA 1
ATOM 723 C C . TYR A 1 84 ? -6.275 10.536 1.793 1.00 71.44 84 TYR A C 1
ATOM 725 O O . TYR A 1 84 ? -5.704 10.034 2.765 1.00 71.44 84 TYR A O 1
ATOM 733 N N . LYS A 1 85 ? -6.181 11.837 1.515 1.00 78.06 85 LYS A N 1
ATOM 734 C CA . LYS A 1 85 ? -5.628 12.791 2.468 1.00 78.06 85 LYS A CA 1
ATOM 735 C C . LYS A 1 85 ? -6.724 13.096 3.478 1.00 78.06 85 LYS A C 1
ATOM 737 O O . LYS A 1 85 ? -7.675 13.798 3.153 1.00 78.06 85 LYS A O 1
ATOM 742 N N . ILE A 1 86 ? -6.564 12.585 4.698 1.00 81.44 86 ILE A N 1
ATOM 743 C CA . ILE A 1 86 ? -7.471 12.907 5.802 1.00 81.44 86 ILE A CA 1
ATOM 744 C C . ILE A 1 86 ? -7.527 14.439 5.924 1.00 81.44 86 ILE A C 1
ATOM 746 O O . ILE A 1 86 ? -6.463 15.064 6.073 1.00 81.44 86 ILE A O 1
ATOM 750 N N . PRO A 1 87 ? -8.717 15.061 5.829 1.00 88.88 87 PRO A N 1
ATOM 751 C CA . PRO A 1 87 ? -8.847 16.505 5.956 1.00 88.88 87 PRO A CA 1
ATOM 752 C C . PRO A 1 87 ? -8.410 16.963 7.356 1.00 88.88 87 PRO A C 1
ATOM 754 O O . PRO A 1 87 ? -8.229 16.137 8.255 1.00 88.88 87 PRO A O 1
ATOM 757 N N . PRO A 1 88 ? -8.175 18.267 7.564 1.00 92.31 88 PRO A N 1
ATOM 758 C CA . PRO A 1 88 ? -7.926 18.791 8.900 1.00 92.31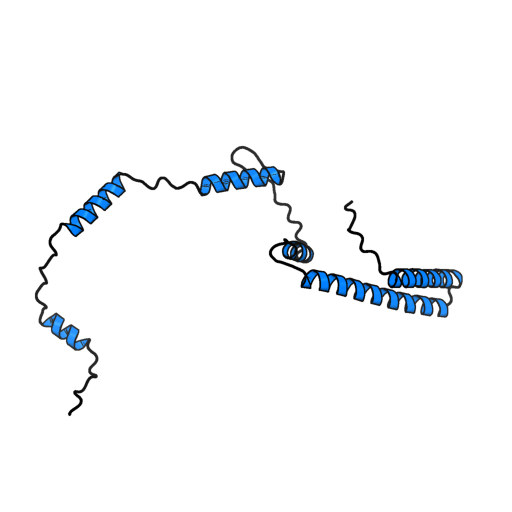 88 PRO A CA 1
ATOM 759 C C . PRO A 1 88 ? -9.070 18.418 9.849 1.00 92.31 88 PRO A C 1
ATOM 761 O O . PRO A 1 88 ? -10.240 18.509 9.472 1.00 92.31 88 PRO A O 1
ATOM 764 N N . LEU A 1 89 ? -8.736 17.987 11.065 1.00 92.31 89 LEU A N 1
ATOM 765 C CA . LEU A 1 89 ? -9.732 17.651 12.081 1.00 92.31 89 LEU A CA 1
ATOM 766 C C . LEU A 1 89 ? -10.019 18.882 12.936 1.00 92.31 89 LEU A C 1
ATOM 768 O O . LEU A 1 89 ? -9.102 19.610 13.309 1.00 92.31 89 LEU A O 1
ATOM 772 N N . ARG A 1 90 ? -11.291 19.118 13.257 1.00 91.38 90 ARG A N 1
ATOM 773 C CA . ARG A 1 90 ? -11.676 20.129 14.246 1.00 91.38 90 ARG A CA 1
ATOM 774 C C . ARG A 1 90 ? -11.657 19.484 15.626 1.00 91.38 90 ARG A C 1
ATOM 776 O O . ARG A 1 90 ? -12.543 18.694 15.935 1.00 91.38 90 ARG A O 1
ATOM 783 N N . GLY A 1 91 ? -10.624 19.797 16.400 1.00 83.06 91 GLY A N 1
ATOM 784 C CA . GLY A 1 91 ? -10.512 19.427 17.804 1.00 83.06 91 GLY A CA 1
ATOM 785 C C . GLY A 1 91 ? -11.299 20.366 18.715 1.00 83.06 91 GLY A C 1
ATOM 786 O O . GLY A 1 91 ? -11.960 21.297 18.251 1.00 83.06 91 GLY A O 1
ATOM 787 N N . ILE A 1 92 ? -11.195 20.136 20.024 1.00 77.50 92 ILE A N 1
ATOM 788 C CA . ILE A 1 92 ? -11.906 20.933 21.042 1.00 77.50 92 ILE A CA 1
ATOM 789 C C . ILE A 1 92 ? -11.373 22.374 21.077 1.00 77.50 92 ILE A C 1
ATOM 791 O O . ILE A 1 92 ? -12.149 23.318 21.186 1.00 77.50 92 ILE A O 1
ATOM 795 N N . ASN A 1 93 ? -10.052 22.541 20.948 1.00 79.06 93 ASN A N 1
ATOM 796 C CA . ASN A 1 93 ? -9.380 23.838 21.091 1.00 79.06 93 ASN A CA 1
ATOM 797 C C . ASN A 1 93 ? -8.648 24.301 19.822 1.00 79.06 93 ASN A C 1
ATOM 799 O O . ASN A 1 93 ? -8.426 25.497 19.644 1.00 79.06 93 ASN A O 1
ATOM 803 N N . LYS A 1 94 ? -8.242 23.373 18.945 1.00 88.81 94 LYS A N 1
ATOM 804 C CA . LYS A 1 94 ? -7.433 23.666 17.752 1.00 88.81 94 LYS A CA 1
ATOM 805 C C . LYS A 1 94 ? -7.880 22.842 16.545 1.00 88.81 94 LYS A C 1
ATOM 807 O O . LYS A 1 94 ? -8.471 21.772 16.678 1.00 88.81 94 LYS A O 1
ATOM 812 N N . ILE A 1 95 ? -7.583 23.346 15.347 1.00 93.00 95 ILE A N 1
ATOM 813 C CA . ILE A 1 95 ? -7.715 22.575 14.105 1.00 93.00 95 ILE A CA 1
ATOM 814 C C . ILE A 1 95 ? -6.405 21.819 13.892 1.00 93.00 95 ILE A C 1
ATOM 816 O O . ILE A 1 95 ? -5.348 22.438 13.797 1.00 93.00 95 ILE A O 1
ATOM 820 N N . ALA A 1 96 ? -6.485 20.495 13.812 1.00 93.06 96 ALA A N 1
ATOM 821 C CA . ALA A 1 96 ? -5.348 19.614 13.606 1.00 93.06 96 ALA A CA 1
ATOM 822 C C . ALA A 1 96 ? -5.095 19.396 12.110 1.00 93.06 96 ALA A C 1
ATOM 824 O O . ALA A 1 96 ? -5.907 18.792 11.397 1.00 93.06 96 ALA A O 1
ATOM 825 N N . TYR A 1 97 ? -3.947 19.865 11.628 1.00 91.19 97 TYR A N 1
ATOM 826 C CA . TYR A 1 97 ? -3.536 19.754 10.230 1.00 91.19 97 TYR A CA 1
ATOM 827 C C . TYR A 1 97 ? -2.563 18.594 10.023 1.00 91.19 97 TYR A C 1
ATOM 829 O O . TYR A 1 97 ? -2.708 17.834 9.053 1.00 91.19 97 TYR A O 1
ATOM 837 N N . SER A 1 98 ? -1.592 18.444 10.929 1.00 91.75 98 SER A N 1
ATOM 838 C CA . SER A 1 98 ? -0.583 17.385 10.859 1.00 91.75 98 SER A CA 1
ATOM 839 C C . SER A 1 98 ? -1.147 16.039 11.325 1.00 91.75 98 SER A C 1
ATOM 841 O O . SER A 1 98 ? -2.132 15.979 12.056 1.00 91.75 98 SER A O 1
ATOM 843 N N . ASN A 1 99 ? -0.547 14.927 10.890 1.00 89.00 99 ASN A N 1
ATOM 844 C CA . ASN A 1 99 ? -1.008 13.603 11.326 1.00 89.00 99 ASN A CA 1
ATOM 845 C C . ASN A 1 99 ? -0.810 13.395 12.833 1.00 89.00 99 ASN A C 1
ATOM 847 O O . ASN A 1 99 ? -1.649 12.756 13.453 1.00 89.00 99 ASN A O 1
ATOM 851 N N . GLN A 1 100 ? 0.247 13.975 13.406 1.00 91.12 100 GLN A N 1
ATOM 852 C CA . GLN A 1 100 ? 0.515 13.912 14.839 1.00 91.12 100 GLN A CA 1
ATOM 853 C C . GLN A 1 100 ? -0.518 14.718 15.637 1.00 91.12 100 GLN A C 1
ATOM 855 O O . GLN A 1 100 ? -1.095 14.206 16.587 1.00 91.12 100 GLN A O 1
ATOM 860 N N . GLU A 1 101 ? -0.845 15.939 15.201 1.00 91.38 101 GLU A N 1
ATOM 861 C CA . GLU A 1 101 ? -1.914 16.730 15.831 1.00 91.38 101 GLU A CA 1
ATOM 862 C C . GLU A 1 101 ? -3.267 16.012 15.758 1.00 91.38 101 GLU A C 1
ATOM 864 O O . GLU A 1 101 ? -4.062 16.073 16.691 1.00 91.38 101 GLU A O 1
ATOM 869 N N . LYS A 1 102 ? -3.544 15.330 14.640 1.00 91.62 102 LYS A N 1
ATOM 870 C CA . LYS A 1 102 ? -4.780 14.557 14.466 1.00 91.62 102 LYS A CA 1
ATOM 87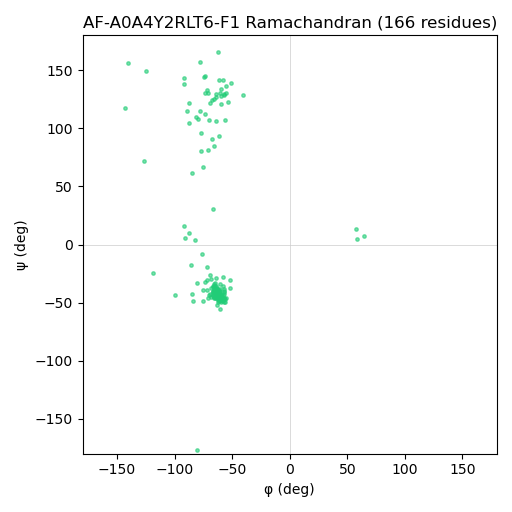1 C C . LYS A 1 102 ? -4.830 13.359 15.406 1.00 91.62 102 LYS A C 1
ATOM 873 O O . LYS A 1 102 ? -5.890 13.073 15.948 1.00 91.62 102 LYS A O 1
ATOM 878 N N . GLU A 1 103 ? -3.706 12.670 15.583 1.00 92.50 103 GLU A N 1
ATOM 879 C CA . GLU A 1 103 ? -3.577 11.559 16.525 1.00 92.50 103 GLU A CA 1
ATOM 880 C C . GLU A 1 103 ? -3.865 12.018 17.960 1.00 92.50 103 GLU A C 1
ATOM 882 O O . GLU A 1 103 ? -4.672 11.393 18.647 1.00 92.50 103 GLU A O 1
ATOM 887 N N . GLU A 1 104 ? -3.299 13.156 18.372 1.00 92.62 104 GLU A N 1
ATOM 888 C CA . GLU A 1 104 ? -3.552 13.764 19.684 1.00 92.62 104 GLU A CA 1
ATOM 889 C C . GLU A 1 104 ? -5.035 14.103 19.897 1.00 92.62 104 GLU A C 1
ATOM 891 O O . GLU A 1 104 ? -5.613 13.728 20.916 1.00 92.62 104 GLU A O 1
ATOM 896 N N . GLU A 1 105 ? -5.679 14.781 18.941 1.00 93.44 105 GLU A N 1
ATOM 897 C CA . GLU A 1 105 ? -7.096 15.156 19.063 1.00 93.44 105 GLU A CA 1
ATOM 898 C C . GLU A 1 105 ? -8.024 13.933 19.096 1.00 93.44 105 GLU A C 1
ATOM 900 O O . GLU A 1 105 ? -8.993 13.907 19.859 1.00 93.44 105 GLU A O 1
ATOM 905 N N . ILE A 1 106 ? -7.722 12.889 18.315 1.00 91.56 106 ILE A N 1
ATOM 906 C CA . ILE A 1 106 ? -8.469 11.625 18.372 1.00 91.56 106 ILE A CA 1
ATOM 907 C C . ILE A 1 106 ? -8.293 10.976 19.746 1.00 91.56 106 ILE A C 1
ATOM 909 O O . ILE A 1 106 ? -9.282 10.552 20.342 1.00 91.56 106 ILE A O 1
ATOM 913 N N . ALA A 1 107 ? -7.069 10.926 20.278 1.00 92.88 107 ALA A N 1
ATOM 914 C CA . ALA A 1 107 ? -6.808 10.363 21.599 1.00 92.88 107 ALA A CA 1
ATOM 915 C C . ALA A 1 107 ? -7.567 11.116 22.704 1.00 92.88 107 ALA A C 1
ATOM 917 O O . ALA A 1 107 ? -8.192 10.478 23.553 1.00 92.88 107 ALA A O 1
ATOM 918 N N . LEU A 1 108 ? -7.584 12.453 22.661 1.00 91.94 108 LEU A N 1
ATOM 919 C CA . LEU A 1 108 ? -8.352 13.289 23.591 1.00 91.94 108 LEU A CA 1
ATOM 920 C C . LEU A 1 108 ? -9.860 13.033 23.482 1.00 91.94 108 LEU A C 1
ATOM 922 O O . LEU A 1 108 ? -10.533 12.867 24.500 1.00 91.94 108 LEU A O 1
ATOM 926 N N . SER A 1 109 ? -10.391 12.963 22.258 1.00 91.31 109 SER A N 1
ATOM 927 C CA . SER A 1 109 ? -11.809 12.682 22.021 1.00 91.31 109 SER A CA 1
ATOM 928 C C . SER A 1 109 ? -12.211 11.299 22.537 1.00 91.31 109 SER A C 1
ATOM 930 O O . SER A 1 109 ? -13.207 11.171 23.248 1.00 91.31 109 SER A O 1
ATOM 932 N N . LEU A 1 110 ? -11.412 10.267 22.245 1.00 92.31 110 LEU A N 1
ATOM 933 C CA . LEU A 1 110 ? -11.651 8.909 22.737 1.00 92.31 110 LEU A CA 1
ATOM 934 C C . LEU A 1 110 ? -11.549 8.843 24.261 1.00 92.31 110 LEU A C 1
ATOM 936 O O . LEU A 1 110 ? -12.388 8.212 24.900 1.00 92.31 110 LEU A O 1
ATOM 940 N N . GLN A 1 111 ? -10.565 9.518 24.859 1.00 91.88 111 GLN A N 1
ATOM 941 C CA . GLN A 1 111 ? -10.440 9.587 26.311 1.00 91.88 111 GLN A CA 1
ATOM 942 C C . GLN A 1 111 ? -11.705 10.167 26.945 1.00 91.88 111 GLN A C 1
ATOM 944 O O . GLN A 1 111 ? -12.153 9.639 27.956 1.00 91.88 111 GLN A O 1
ATOM 949 N N . ASP A 1 112 ? -12.279 11.226 26.368 1.00 88.94 112 ASP A N 1
ATOM 950 C CA . ASP A 1 112 ? -13.516 11.833 26.861 1.00 88.94 112 ASP A CA 1
ATOM 951 C C . ASP A 1 112 ? -14.722 10.895 26.732 1.00 88.94 112 ASP A C 1
ATOM 953 O O . ASP A 1 112 ? -15.453 10.697 27.703 1.00 88.94 112 ASP A O 1
ATOM 957 N N . GLN A 1 113 ? -14.872 10.242 25.578 1.00 90.56 113 GLN A N 1
ATOM 958 C CA . GLN A 1 113 ? -15.963 9.297 25.313 1.00 90.56 113 GLN A CA 1
ATOM 959 C C . GLN A 1 113 ? -15.920 8.062 26.218 1.00 90.56 113 GLN A C 1
ATOM 961 O O . GLN A 1 113 ? -16.964 7.563 26.635 1.00 90.56 113 GLN A O 1
ATOM 966 N N . PHE A 1 114 ? -14.722 7.571 26.543 1.00 90.19 114 PHE A N 1
ATOM 967 C CA . PHE A 1 114 ? -14.539 6.413 27.418 1.00 90.19 114 PHE A CA 1
ATOM 968 C C . PHE A 1 114 ? -14.472 6.770 28.907 1.00 90.19 114 PHE A C 1
ATOM 970 O O . PHE A 1 114 ? -14.169 5.903 29.732 1.00 90.19 114 PHE A O 1
ATOM 977 N N . LYS A 1 115 ? -14.786 8.014 29.300 1.00 87.56 115 LYS A N 1
ATOM 978 C CA . LYS A 1 115 ? -14.942 8.341 30.721 1.00 87.56 115 LYS A CA 1
ATOM 979 C C . L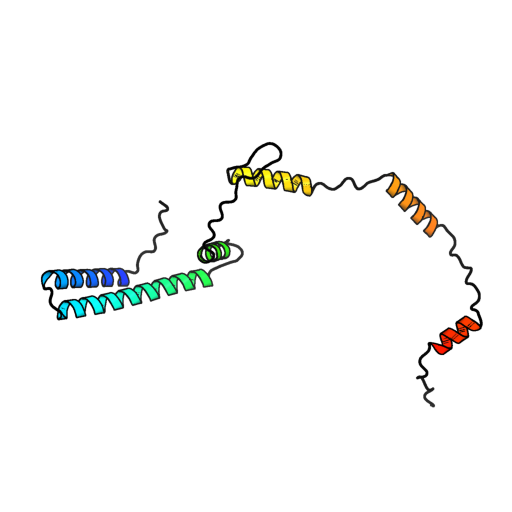YS A 1 115 ? -16.123 7.550 31.293 1.00 87.56 115 LYS A C 1
ATOM 981 O O . LYS A 1 115 ? -17.229 7.627 30.755 1.00 87.56 115 LYS A O 1
ATOM 986 N N . PRO A 1 116 ? -15.932 6.807 32.401 1.00 84.75 116 PRO A N 1
ATOM 987 C CA . PRO A 1 116 ? -17.026 6.104 33.045 1.00 84.75 116 PRO A CA 1
ATOM 988 C C . PRO A 1 116 ? -18.083 7.120 33.458 1.00 84.75 116 PRO A C 1
ATOM 990 O O . PRO A 1 116 ? -17.823 8.061 34.214 1.00 84.75 116 PRO A O 1
ATOM 993 N N . ASN A 1 117 ? -19.283 6.929 32.925 1.00 76.50 117 ASN A N 1
ATOM 994 C CA . ASN A 1 117 ? -20.390 7.826 33.170 1.00 76.50 117 ASN A CA 1
ATOM 995 C C . ASN A 1 117 ? -20.701 7.824 34.682 1.00 76.50 117 ASN A C 1
ATOM 997 O O . ASN A 1 117 ? -20.618 6.782 35.343 1.00 76.50 117 ASN A O 1
ATOM 1001 N N . LYS A 1 118 ? -21.045 8.976 35.272 1.00 69.69 118 LYS A N 1
ATOM 1002 C CA . LYS A 1 118 ? -21.443 9.045 36.693 1.00 69.69 118 LYS A CA 1
ATOM 1003 C C . LYS A 1 118 ? -22.872 8.503 36.852 1.00 69.69 118 LYS A C 1
ATOM 1005 O O . LYS A 1 118 ? -23.785 9.239 37.192 1.00 69.69 118 LYS A O 1
ATOM 1010 N N . ILE A 1 119 ? -23.068 7.206 36.606 1.00 66.62 119 ILE A N 1
ATOM 1011 C CA . ILE A 1 119 ? -24.379 6.525 36.671 1.00 66.62 119 ILE A CA 1
ATOM 1012 C C . ILE A 1 119 ? -24.810 6.272 38.128 1.00 66.62 119 ILE A C 1
ATOM 1014 O O . ILE A 1 119 ? -25.935 5.861 38.390 1.00 66.62 119 ILE A O 1
ATOM 1018 N N . ARG A 1 120 ? -23.934 6.527 39.113 1.00 67.06 120 ARG A N 1
ATOM 1019 C CA . ARG A 1 120 ? -24.284 6.439 40.538 1.00 67.06 120 ARG A CA 1
ATOM 1020 C C . ARG A 1 120 ? -25.215 7.581 40.940 1.00 67.06 120 ARG A C 1
ATOM 1022 O O . ARG A 1 120 ? -24.791 8.571 41.536 1.00 67.06 120 ARG A O 1
ATOM 1029 N N . ASP A 1 121 ? -26.496 7.402 40.658 1.00 79.88 121 ASP A N 1
ATOM 1030 C CA . ASP A 1 121 ? -27.558 8.146 41.309 1.00 79.88 121 ASP A CA 1
ATOM 1031 C C . ASP A 1 121 ? -27.857 7.508 42.673 1.00 79.88 121 ASP A C 1
ATOM 1033 O O . ASP A 1 121 ? -28.424 6.419 42.776 1.00 79.88 121 ASP A O 1
ATOM 1037 N N . LYS A 1 122 ? -27.484 8.215 43.746 1.00 82.50 122 LYS A N 1
ATOM 1038 C CA . LYS A 1 122 ? -27.751 7.790 45.128 1.00 82.50 122 LYS A CA 1
ATOM 1039 C C . LYS A 1 122 ? -29.245 7.590 45.395 1.00 82.50 122 LYS A C 1
ATOM 1041 O O . LYS A 1 122 ? -29.583 6.817 46.292 1.00 82.50 122 LYS A O 1
ATOM 1046 N N . ASN A 1 123 ? -30.127 8.293 44.685 1.00 84.88 123 ASN A N 1
ATOM 1047 C CA . ASN A 1 123 ? -31.569 8.156 44.859 1.00 84.88 123 ASN A CA 1
ATOM 1048 C C . ASN A 1 123 ? -32.064 6.863 44.215 1.00 84.88 123 ASN A C 1
ATOM 1050 O O . ASN A 1 123 ? -32.708 6.069 44.901 1.00 84.88 123 ASN A O 1
ATOM 1054 N N . ASN A 1 124 ? -31.677 6.599 42.965 1.00 85.69 124 ASN A N 1
ATOM 1055 C CA . ASN A 1 124 ? -31.943 5.323 42.308 1.00 85.69 124 ASN A CA 1
ATOM 1056 C C . ASN A 1 124 ? -31.381 4.133 43.107 1.00 85.69 124 ASN A C 1
ATOM 1058 O O . ASN A 1 124 ? -32.116 3.194 43.408 1.00 85.69 124 ASN A O 1
ATOM 1062 N N . ASP A 1 125 ? -30.127 4.213 43.567 1.00 87.75 125 ASP A N 1
ATOM 1063 C CA . ASP A 1 125 ? -29.504 3.171 44.396 1.00 87.75 125 ASP A CA 1
ATOM 1064 C C . ASP A 1 125 ? -30.305 2.901 45.681 1.00 87.75 125 ASP A C 1
ATOM 1066 O O . ASP A 1 125 ? -30.473 1.750 46.092 1.00 87.75 125 ASP A O 1
ATOM 1070 N N . LYS A 1 126 ? -30.827 3.950 46.333 1.00 90.81 126 LYS A N 1
ATOM 1071 C CA . LYS A 1 126 ? -31.690 3.804 47.516 1.00 90.81 126 LYS A CA 1
ATOM 1072 C C . LYS A 1 126 ? -33.021 3.141 47.164 1.00 90.81 126 LYS A C 1
ATOM 1074 O O . LYS A 1 126 ? -33.465 2.281 47.922 1.00 90.81 126 LYS A O 1
ATOM 1079 N N . THR A 1 127 ? -33.650 3.520 46.055 1.00 92.44 127 THR A N 1
ATOM 1080 C CA . THR A 1 127 ? -34.926 2.944 45.601 1.00 92.44 127 THR A CA 1
ATOM 1081 C C . THR A 1 127 ? -34.778 1.463 45.269 1.00 92.44 127 THR A C 1
ATOM 1083 O O . THR A 1 127 ? -35.560 0.645 45.758 1.00 92.44 127 THR A O 1
ATOM 1086 N N . VAL A 1 128 ? -33.728 1.092 44.532 1.00 90.56 128 VAL A N 1
ATOM 1087 C CA . VAL A 1 128 ? -33.415 -0.306 44.201 1.00 90.56 128 VAL A CA 1
ATOM 1088 C C . VAL A 1 128 ? -33.134 -1.115 45.469 1.00 90.56 128 VAL A C 1
ATOM 1090 O O . VAL A 1 128 ? -33.706 -2.181 45.674 1.00 90.56 128 VAL A O 1
ATOM 1093 N N . ARG A 1 129 ? -32.320 -0.595 46.396 1.00 93.25 129 ARG A N 1
ATOM 1094 C CA . ARG A 1 129 ? -32.054 -1.292 47.668 1.00 93.25 129 ARG A CA 1
ATOM 1095 C C . ARG A 1 129 ? -33.316 -1.482 48.507 1.00 93.25 129 ARG A C 1
ATOM 1097 O O . ARG A 1 129 ? -33.489 -2.542 49.102 1.00 93.25 129 ARG A O 1
ATOM 1104 N N . LYS A 1 130 ? -34.194 -0.473 48.567 1.00 94.38 130 LYS A N 1
ATOM 1105 C CA . LYS A 1 130 ? -35.469 -0.557 49.297 1.00 94.38 130 LYS A CA 1
ATOM 1106 C C . LYS A 1 130 ? -36.406 -1.593 48.681 1.00 94.38 130 LYS A C 1
ATOM 1108 O O . LYS A 1 130 ? -36.959 -2.395 49.423 1.00 94.38 130 LYS A O 1
ATOM 1113 N N . THR A 1 131 ? -36.557 -1.594 47.359 1.00 93.75 131 THR A N 1
ATOM 1114 C CA . THR A 1 131 ? -37.433 -2.536 46.640 1.00 93.75 131 THR A CA 1
ATOM 1115 C C . THR A 1 131 ? -36.942 -3.973 46.761 1.00 93.75 131 THR A C 1
ATOM 1117 O O . THR A 1 131 ? -37.724 -4.844 47.127 1.00 93.75 131 THR A O 1
ATOM 1120 N N . VAL A 1 132 ? -35.644 -4.221 46.567 1.00 93.81 132 VAL A N 1
ATOM 1121 C CA . VAL A 1 132 ? -35.050 -5.557 46.752 1.00 93.81 132 VAL A CA 1
ATOM 1122 C C . VAL A 1 132 ? -35.203 -6.032 48.195 1.00 93.81 132 VAL A C 1
ATOM 1124 O O . VAL A 1 132 ? -35.625 -7.161 48.428 1.00 93.81 132 VAL A O 1
ATOM 1127 N N . LYS A 1 133 ? -34.914 -5.166 49.177 1.00 94.69 133 LYS A N 1
ATOM 1128 C CA . LYS A 1 133 ? -35.100 -5.507 50.591 1.00 94.69 133 LYS A CA 1
ATOM 1129 C C . LYS A 1 133 ? -36.556 -5.859 50.875 1.00 94.69 133 LYS A C 1
ATOM 1131 O O . LYS A 1 133 ? -36.799 -6.890 51.483 1.00 94.69 133 LYS A O 1
ATOM 1136 N N . HIS A 1 134 ? -37.496 -5.046 50.395 1.00 91.50 134 HIS A N 1
ATOM 1137 C CA . HIS A 1 134 ? -38.923 -5.294 50.559 1.00 91.50 134 HIS A CA 1
ATOM 1138 C C . HIS A 1 134 ? -39.349 -6.621 49.927 1.00 91.50 134 HIS A C 1
ATOM 1140 O O . HIS A 1 134 ? -40.048 -7.379 50.584 1.00 91.50 134 HIS A O 1
ATOM 1146 N N . PHE A 1 135 ? -38.890 -6.944 48.717 1.00 87.94 135 PHE A N 1
ATOM 1147 C CA . PHE A 1 135 ? -39.186 -8.220 48.059 1.00 87.94 135 PHE A CA 1
ATOM 1148 C C . PHE A 1 135 ? -38.690 -9.427 48.869 1.00 87.94 135 PHE A C 1
ATOM 1150 O O . PHE A 1 135 ? -39.423 -10.392 49.032 1.00 87.94 135 PHE A O 1
ATOM 1157 N N . ILE A 1 136 ? -37.473 -9.355 49.420 1.00 89.19 136 ILE A N 1
ATOM 1158 C CA . ILE A 1 136 ? -36.883 -10.444 50.216 1.00 89.19 136 ILE A CA 1
ATOM 1159 C C . ILE A 1 136 ? -37.561 -10.581 51.587 1.00 89.19 136 ILE A C 1
ATOM 1161 O O . ILE A 1 136 ? -37.736 -11.692 52.077 1.00 89.19 136 ILE A O 1
ATOM 1165 N N . THR A 1 137 ? -37.906 -9.464 52.237 1.00 89.12 137 THR A N 1
ATOM 1166 C CA . THR A 1 137 ? -38.498 -9.481 53.586 1.00 89.12 137 THR A CA 1
ATOM 1167 C C . THR A 1 137 ? -40.009 -9.658 53.589 1.00 89.12 137 THR A C 1
ATOM 1169 O O . THR A 1 137 ? -40.576 -9.944 54.641 1.00 89.12 137 THR A O 1
ATOM 1172 N N . SER A 1 138 ? -40.676 -9.424 52.458 1.00 83.25 138 SER A N 1
ATOM 1173 C CA . SER A 1 138 ? -42.120 -9.612 52.374 1.00 83.25 138 SER A CA 1
ATOM 1174 C C . SER A 1 138 ? -42.432 -11.104 52.398 1.00 83.25 138 SER A C 1
ATOM 1176 O O . SER A 1 138 ? -41.791 -11.866 51.672 1.00 83.25 138 SER A O 1
ATOM 1178 N N . PRO A 1 139 ? -43.401 -11.543 53.218 1.00 79.19 139 PRO A N 1
ATOM 1179 C CA . PRO A 1 139 ? -43.842 -12.925 53.186 1.00 79.19 139 PRO A CA 1
ATOM 1180 C C . PRO A 1 139 ? -44.340 -13.259 51.770 1.00 79.19 139 PRO A C 1
ATOM 1182 O O . PRO A 1 139 ? -44.956 -12.402 51.126 1.00 79.19 139 PRO A O 1
ATOM 1185 N N . PRO A 1 140 ? -44.072 -14.474 51.259 1.00 71.81 140 PRO A N 1
ATOM 1186 C CA . PRO A 1 140 ? -44.606 -14.889 49.972 1.00 71.81 140 PRO A CA 1
ATOM 1187 C C . PRO A 1 140 ? -46.127 -14.744 50.013 1.00 71.81 140 PRO A C 1
ATOM 1189 O O . PRO A 1 140 ? -46.764 -15.190 50.968 1.00 71.81 140 PRO A O 1
ATOM 1192 N N . ASN A 1 141 ? -46.702 -14.097 48.997 1.00 68.00 141 ASN A N 1
ATOM 1193 C CA . ASN A 1 141 ? -48.149 -13.993 48.869 1.00 68.00 141 ASN A CA 1
ATOM 1194 C C . ASN A 1 141 ? -48.693 -15.400 48.580 1.00 68.00 141 ASN A C 1
ATOM 1196 O O . ASN A 1 141 ? -48.702 -15.858 47.442 1.00 68.00 141 ASN A O 1
ATOM 1200 N N . SER A 1 142 ? -49.041 -16.122 49.643 1.00 64.88 142 SER A N 1
ATOM 1201 C CA . SER A 1 142 ? -49.508 -17.509 49.619 1.00 64.88 142 SER A CA 1
ATOM 1202 C C . SER A 1 142 ? -50.995 -17.626 49.291 1.00 64.88 142 SER A C 1
ATOM 1204 O O . SER A 1 142 ? -51.537 -18.731 49.273 1.00 64.88 142 SER A O 1
ATOM 1206 N N . THR A 1 143 ? -51.655 -16.503 49.003 1.00 69.50 143 THR A N 1
ATOM 1207 C CA . THR A 1 143 ? -53.048 -16.469 48.563 1.00 69.50 143 THR A CA 1
ATOM 1208 C C . THR A 1 143 ? -53.111 -16.882 47.097 1.00 69.50 143 THR A C 1
ATOM 1210 O O . THR A 1 143 ? -53.142 -16.055 46.191 1.00 69.50 143 THR A O 1
ATOM 1213 N N . ILE A 1 144 ? -53.067 -18.188 46.859 1.00 71.44 144 ILE A N 1
ATOM 1214 C CA . ILE A 1 144 ? -53.451 -18.758 45.572 1.00 71.44 144 ILE A CA 1
ATOM 1215 C C . ILE A 1 144 ? -54.978 -18.765 45.571 1.00 71.44 144 ILE A C 1
ATOM 1217 O O . ILE A 1 144 ? -55.589 -19.450 46.394 1.00 71.44 144 ILE A O 1
ATOM 1221 N N . GLU A 1 145 ? -55.597 -17.983 44.690 1.00 76.44 145 GLU A N 1
ATOM 1222 C CA . GLU A 1 145 ? -57.043 -18.067 44.504 1.00 76.44 145 GLU A CA 1
ATOM 1223 C C . GLU A 1 145 ? -57.408 -19.494 44.060 1.00 76.44 145 GLU A C 1
ATOM 1225 O O . GLU A 1 145 ? -56.724 -20.074 43.208 1.00 76.44 145 GLU A O 1
ATOM 1230 N N . PRO A 1 146 ? -58.440 -20.111 44.661 1.00 78.25 146 PRO A N 1
ATOM 1231 C CA . PRO A 1 146 ? -58.852 -21.449 44.278 1.00 78.25 146 PRO A CA 1
ATOM 1232 C C . PRO A 1 146 ? -59.255 -21.452 42.802 1.00 78.25 146 PRO A C 1
ATOM 1234 O O . PRO A 1 146 ? -60.076 -20.646 42.369 1.00 78.25 146 PRO A O 1
ATOM 1237 N N . CYS A 1 147 ? -58.673 -22.379 42.040 1.00 78.00 147 CYS A N 1
ATOM 1238 C CA . CYS A 1 147 ? -58.926 -22.495 40.609 1.00 78.00 147 CYS A CA 1
ATOM 1239 C C . CYS A 1 147 ? -60.426 -22.696 40.346 1.00 78.00 147 CYS A C 1
ATOM 1241 O O . CYS A 1 147 ? -61.066 -23.574 40.938 1.00 78.00 147 CYS A O 1
ATOM 1243 N N . SER A 1 148 ? -60.995 -21.878 39.461 1.00 87.56 148 SER A N 1
ATOM 1244 C CA . SER A 1 148 ? -62.422 -21.937 39.137 1.00 87.56 148 SER A CA 1
ATOM 1245 C C . SER A 1 148 ? -62.732 -23.168 38.275 1.00 87.56 148 SER A C 1
ATOM 1247 O O . SER A 1 148 ? -61.949 -23.506 37.383 1.00 87.56 148 SER A O 1
ATOM 1249 N N . PRO A 1 149 ? -63.907 -23.813 38.423 1.00 87.25 149 PRO A N 1
ATOM 1250 C CA . PRO A 1 149 ? -64.324 -24.899 37.533 1.00 87.25 149 PRO A CA 1
ATOM 1251 C C . PRO A 1 149 ? -64.253 -24.533 36.041 1.00 87.25 149 PRO A C 1
ATOM 1253 O O . PRO A 1 149 ? -63.992 -25.396 35.199 1.00 87.25 149 PRO A O 1
ATOM 1256 N N . ASN A 1 150 ? -64.451 -23.253 35.702 1.00 88.56 150 ASN A N 1
ATOM 1257 C CA . ASN A 1 150 ? -64.317 -22.765 34.331 1.00 88.56 150 ASN A CA 1
ATOM 1258 C C . ASN A 1 150 ? -62.863 -22.762 33.843 1.00 88.56 150 ASN A C 1
ATOM 1260 O O . ASN A 1 150 ? -62.623 -23.223 32.728 1.00 88.56 150 ASN A O 1
ATOM 1264 N N . GLU A 1 151 ? -61.906 -22.324 34.666 1.00 88.50 151 GLU A N 1
ATOM 1265 C CA . GLU A 1 151 ? -60.473 -22.372 34.334 1.00 88.50 151 GLU A CA 1
ATOM 1266 C C . GLU A 1 151 ? -60.009 -23.811 34.122 1.00 88.50 151 GLU A C 1
ATOM 1268 O O . GLU A 1 151 ? -59.357 -24.119 33.125 1.00 88.50 151 GLU A O 1
ATOM 1273 N N . VAL A 1 152 ? -60.421 -24.723 35.011 1.00 87.31 152 VAL A N 1
ATOM 1274 C CA . VAL A 1 152 ? -60.129 -26.156 34.876 1.00 87.31 152 VAL A CA 1
ATOM 1275 C C . VAL A 1 152 ? -60.685 -26.689 33.554 1.00 87.31 152 VAL A C 1
ATOM 1277 O O . VAL A 1 152 ? -60.000 -27.408 32.824 1.00 87.31 152 VAL A O 1
ATOM 1280 N N . ARG A 1 153 ? -61.915 -26.307 33.193 1.00 87.56 153 ARG A N 1
ATOM 1281 C CA . ARG A 1 153 ? -62.551 -26.724 31.937 1.00 87.56 153 ARG 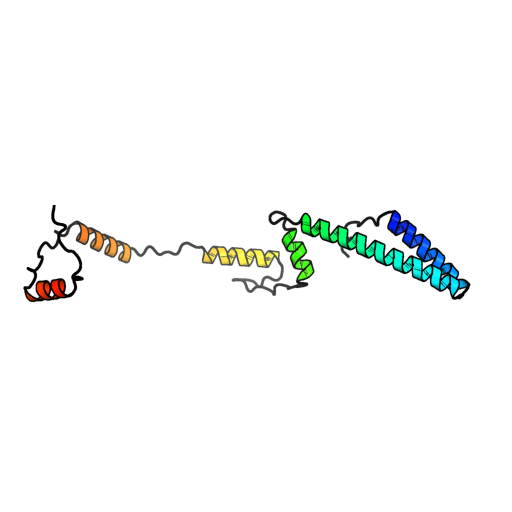A CA 1
ATOM 1282 C C . ARG A 1 153 ? -61.814 -26.193 30.706 1.00 87.56 153 ARG A C 1
ATOM 1284 O O . ARG A 1 153 ? -61.685 -26.921 29.720 1.00 87.56 153 ARG A O 1
ATOM 1291 N N . GLU A 1 154 ? -61.355 -24.948 30.733 1.00 90.44 154 GLU A N 1
ATOM 1292 C CA . GLU A 1 154 ? -60.585 -24.346 29.639 1.00 90.44 154 GLU A CA 1
ATOM 1293 C C . GLU A 1 154 ? -59.196 -24.970 29.505 1.00 90.44 154 GLU A C 1
ATOM 1295 O O . GLU A 1 154 ? -58.801 -25.342 28.397 1.00 90.44 154 GLU A O 1
ATOM 1300 N N . ALA A 1 155 ? -58.510 -25.209 30.623 1.00 87.12 155 ALA A N 1
ATOM 1301 C CA . ALA A 1 155 ? -57.240 -25.925 30.647 1.00 87.12 155 ALA A CA 1
ATOM 1302 C C . ALA A 1 155 ? -57.384 -27.346 30.075 1.00 87.12 155 ALA A C 1
ATOM 1304 O O . ALA A 1 155 ? -56.591 -27.756 29.228 1.00 87.12 155 ALA A O 1
ATOM 1305 N N . ILE A 1 156 ? -58.443 -28.079 30.447 1.00 84.12 156 ILE A N 1
ATOM 1306 C CA . ILE A 1 156 ? -58.745 -29.409 29.889 1.00 84.12 156 ILE A CA 1
ATOM 1307 C C . ILE A 1 156 ? -58.994 -29.340 28.376 1.00 84.12 156 ILE A C 1
ATOM 1309 O O . ILE A 1 156 ? -58.524 -30.211 27.642 1.00 84.12 156 ILE A O 1
ATOM 1313 N N . LYS A 1 157 ? -59.699 -28.312 27.883 1.00 85.31 157 LYS A N 1
ATOM 1314 C CA . LYS A 1 157 ? -59.899 -28.104 26.436 1.00 85.31 157 LYS A CA 1
ATOM 1315 C C . LYS A 1 157 ? -58.586 -27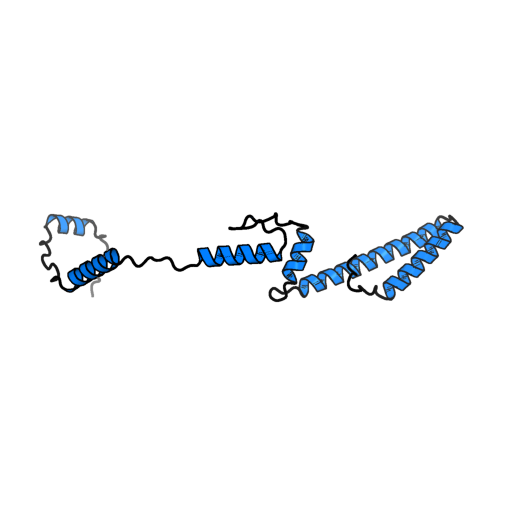.824 25.701 1.00 85.31 157 LYS A C 1
ATOM 1317 O O . LYS A 1 157 ? -58.439 -28.267 24.563 1.00 85.31 157 LYS A O 1
ATOM 1322 N N . ALA A 1 158 ? -57.652 -27.115 26.333 1.00 87.19 158 ALA A N 1
ATOM 1323 C CA . ALA A 1 158 ? -56.349 -26.787 25.758 1.00 87.19 158 ALA A CA 1
ATOM 1324 C C . ALA A 1 158 ? -55.395 -28.000 25.671 1.00 87.19 158 ALA A C 1
ATOM 1326 O O . ALA A 1 158 ? -54.449 -27.993 24.877 1.00 87.19 158 ALA A O 1
ATOM 1327 N N . LEU A 1 159 ? -55.635 -29.069 26.441 1.00 81.00 159 LEU A N 1
ATOM 1328 C CA . LEU A 1 159 ? -54.811 -30.280 26.414 1.00 81.00 159 LEU A CA 1
ATOM 1329 C C . LEU A 1 159 ? -55.048 -31.116 25.139 1.00 81.00 159 LEU A C 1
A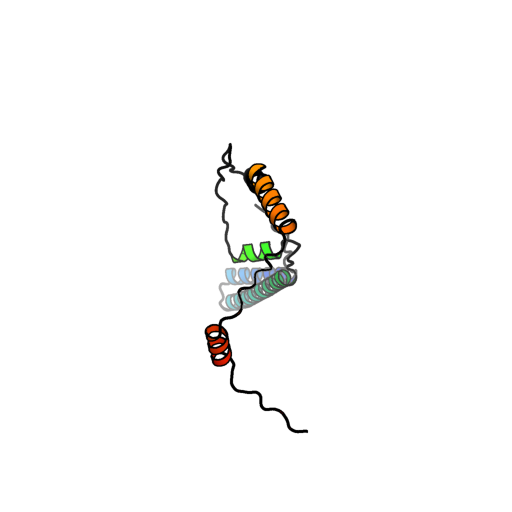TOM 1331 O O . LEU A 1 159 ? -56.167 -31.481 24.777 1.00 81.00 159 LEU A O 1
ATOM 1335 N N . LYS A 1 160 ? -53.960 -31.504 24.459 1.00 79.88 160 LYS A N 1
ATOM 1336 C CA . LYS A 1 160 ? -54.011 -32.387 23.278 1.00 79.88 160 LYS A CA 1
ATOM 1337 C C . LYS A 1 160 ? -54.470 -33.800 23.686 1.00 79.88 160 LYS A C 1
ATOM 1339 O O . LYS A 1 160 ? -53.808 -34.456 24.485 1.00 79.88 160 LYS A O 1
ATOM 1344 N N . LYS A 1 161 ? -55.543 -34.320 23.070 1.00 72.06 161 LYS A N 1
ATOM 1345 C CA . LYS A 1 161 ? -56.209 -35.616 23.379 1.00 72.06 161 LYS A CA 1
ATOM 1346 C C 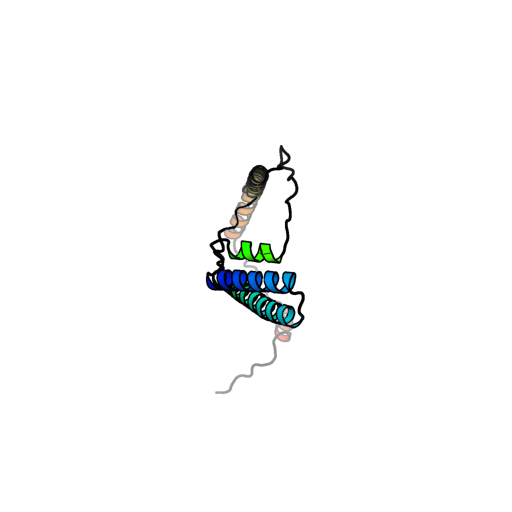. LYS A 1 161 ? -55.401 -36.903 23.088 1.00 72.06 161 LYS A C 1
ATOM 1348 O O . LYS A 1 161 ? -55.979 -37.930 22.741 1.00 72.06 161 LYS A O 1
ATOM 1353 N N . LYS A 1 162 ? -54.068 -36.897 23.171 1.00 63.50 162 LYS A N 1
ATOM 1354 C CA . LYS A 1 162 ? -53.233 -38.026 22.720 1.00 63.50 162 LYS A CA 1
ATOM 1355 C C . LYS A 1 162 ? -52.264 -38.535 23.785 1.00 63.50 162 LYS A C 1
ATOM 1357 O O . LYS A 1 162 ? -51.059 -38.405 23.615 1.00 63.50 162 LYS A O 1
ATOM 1362 N N . LYS A 1 163 ? -52.779 -39.206 24.820 1.00 62.50 163 LYS A N 1
ATOM 1363 C CA . LYS A 1 163 ? -52.070 -40.314 25.490 1.00 62.50 163 LYS A CA 1
ATOM 1364 C C . LYS A 1 163 ? -53.081 -41.388 25.899 1.00 62.50 163 LYS A C 1
ATOM 1366 O O . LYS A 1 163 ? -53.987 -41.113 26.675 1.00 62.50 163 LYS A O 1
ATOM 1371 N N . LYS A 1 164 ? -52.947 -42.597 25.340 1.00 61.00 164 LYS A N 1
ATOM 1372 C CA . LYS A 1 164 ? -53.696 -43.784 25.784 1.00 61.00 164 LYS A CA 1
ATOM 1373 C C . LYS A 1 164 ? -52.869 -44.537 26.839 1.00 61.00 164 LYS A C 1
ATOM 1375 O O . LYS A 1 164 ? -51.650 -44.606 26.673 1.00 61.00 164 LYS A O 1
ATOM 1380 N N . PRO A 1 165 ? -53.489 -45.130 27.874 1.00 59.19 165 PRO A N 1
ATOM 1381 C CA . PRO A 1 165 ? -52.790 -46.027 28.785 1.00 59.19 165 PRO A CA 1
ATOM 1382 C C . PRO A 1 165 ? -52.348 -47.279 28.020 1.00 59.19 165 PRO A C 1
ATOM 1384 O O . PRO A 1 165 ? -53.162 -47.946 27.378 1.00 59.19 165 PRO A O 1
ATOM 1387 N N . ARG A 1 166 ? -51.053 -47.592 28.064 1.00 49.25 166 ARG A N 1
ATOM 1388 C CA . ARG A 1 166 ? -50.508 -48.853 27.555 1.00 49.25 166 ARG A CA 1
ATOM 1389 C C . ARG A 1 166 ? -50.912 -49.949 28.550 1.00 49.25 166 ARG A C 1
ATOM 1391 O O . ARG A 1 166 ? -50.476 -49.902 29.696 1.00 49.25 166 ARG A O 1
ATOM 1398 N N . ARG A 1 167 ? -51.791 -50.873 28.144 1.00 51.53 167 ARG A N 1
ATOM 1399 C CA . ARG A 1 167 ? -52.171 -52.041 28.958 1.00 51.53 167 ARG A CA 1
ATOM 1400 C C . ARG A 1 167 ? -50.936 -52.936 29.149 1.00 51.53 167 ARG A C 1
ATOM 1402 O O . ARG A 1 167 ? -50.233 -53.188 28.170 1.00 51.53 167 ARG A O 1
ATOM 1409 N N . ARG A 1 168 ? -50.651 -53.298 30.403 1.00 53.31 168 ARG A N 1
ATOM 1410 C CA . ARG A 1 168 ? -49.722 -54.376 30.771 1.00 53.31 168 ARG A CA 1
ATOM 1411 C C . ARG A 1 168 ? -50.424 -55.714 30.611 1.00 53.31 168 ARG A C 1
ATOM 1413 O O . ARG A 1 168 ? -51.658 -55.723 30.821 1.00 53.31 168 ARG A O 1
#

pLDDT: mean 85.21, std 14.21, range [29.31, 98.06]

Solvent-accessible surface area (backbone atoms only — not comparable to full-atom values): 10291 Å² total; per-residue (Å²): 131,82,83,70,81,81,76,73,72,54,70,67,58,52,52,50,49,53,52,32,53,51,34,45,53,49,21,71,71,70,67,42,71,67,41,46,51,54,25,50,52,45,46,52,51,48,51,51,53,52,51,52,51,50,49,53,53,49,50,52,54,59,72,68,44,37,84,87,76,52,43,42,59,55,54,50,48,68,72,70,64,72,81,76,74,78,69,68,41,82,44,98,89,51,74,20,74,50,72,66,48,38,50,51,43,50,50,53,51,50,53,60,71,68,49,82,73,88,76,82,46,70,64,58,54,48,52,52,51,50,50,54,49,47,64,73,71,45,76,77,86,76,79,69,77,79,82,47,74,65,56,54,52,51,53,59,68,71,52,79,94,78,81,78,86,79,83,129

Organism: Araneus ventricosus (NCBI:txid182803)